Protein AF-A0A286U2L7-F1 (afdb_monomer_lite)

Radius of gyration: 11.71 Å; chains: 1; bounding box: 35×20×26 Å

Sequence (80 aa):
MIVDCMIASVVNVSDKGVGFQVMCKELRDTFRVFIPMDKVNGEQLLNMGDFVKVDFNEFFPFGNEVRMEVKSVTLDNDTK

Structure (mmCIF, N/CA/C/O backbone):
data_AF-A0A286U2L7-F1
#
_entry.id   AF-A0A286U2L7-F1
#
loop_
_atom_site.group_PDB
_atom_site.id
_atom_site.type_symbol
_atom_site.label_atom_id
_atom_site.label_alt_id
_atom_site.label_comp_id
_atom_site.label_asym_id
_atom_site.label_entity_id
_atom_site.label_seq_id
_atom_site.pdbx_PDB_ins_code
_atom_site.Cartn_x
_atom_site.Cartn_y
_atom_site.Cartn_z
_atom_site.occupancy
_atom_site.B_iso_or_equiv
_atom_site.auth_seq_id
_atom_site.auth_comp_id
_atom_site.auth_asym_id
_atom_site.auth_atom_id
_atom_site.pdbx_PDB_model_num
ATOM 1 N N . MET A 1 1 ? -7.187 8.822 -8.029 1.00 88.00 1 MET A N 1
ATOM 2 C CA . MET A 1 1 ? -8.309 7.908 -8.331 1.00 88.00 1 MET A CA 1
ATOM 3 C C . MET A 1 1 ? -8.468 7.048 -7.106 1.00 88.00 1 MET A C 1
ATOM 5 O O . MET A 1 1 ? -7.461 6.547 -6.630 1.00 88.00 1 MET A O 1
ATOM 9 N N . ILE A 1 2 ? -9.683 6.935 -6.575 1.00 92.12 2 ILE A N 1
ATOM 10 C CA . ILE A 1 2 ? -9.924 6.216 -5.322 1.00 92.12 2 ILE A CA 1
ATOM 11 C C . ILE A 1 2 ? -10.546 4.871 -5.660 1.00 92.12 2 ILE A C 1
ATOM 13 O O . ILE A 1 2 ? -11.514 4.830 -6.414 1.00 92.12 2 ILE A O 1
ATOM 17 N N . VAL A 1 3 ? -9.972 3.800 -5.120 1.00 92.94 3 VAL A N 1
ATOM 18 C CA . VAL A 1 3 ? -10.471 2.431 -5.280 1.00 92.94 3 VAL A CA 1
ATOM 19 C C . VAL A 1 3 ? -10.601 1.754 -3.924 1.00 92.94 3 VAL A C 1
ATOM 21 O O . VAL A 1 3 ? -9.775 1.965 -3.031 1.00 92.94 3 VAL A O 1
ATOM 24 N N . ASP A 1 4 ? -11.634 0.927 -3.789 1.00 94.19 4 ASP A N 1
ATOM 25 C CA . ASP A 1 4 ? -11.836 0.095 -2.608 1.00 94.19 4 ASP A CA 1
ATOM 26 C C . ASP A 1 4 ? -10.955 -1.157 -2.704 1.00 94.19 4 ASP A C 1
ATOM 28 O O . ASP A 1 4 ? -11.039 -1.954 -3.654 1.00 94.19 4 ASP A O 1
ATOM 32 N N . CYS A 1 5 ? -10.093 -1.336 -1.707 1.00 95.25 5 CYS A N 1
ATOM 33 C CA . CYS A 1 5 ? -9.159 -2.448 -1.641 1.00 95.25 5 CYS A CA 1
ATOM 34 C C . CYS A 1 5 ? -9.133 -3.074 -0.241 1.00 95.25 5 CYS A C 1
ATOM 36 O O . CYS A 1 5 ? -9.648 -2.533 0.732 1.00 95.25 5 CYS A O 1
ATOM 38 N N . MET A 1 6 ? -8.517 -4.244 -0.145 1.00 96.25 6 MET A N 1
ATOM 39 C CA . MET A 1 6 ? -8.203 -4.907 1.118 1.00 96.25 6 MET A CA 1
ATOM 40 C C . MET A 1 6 ? -6.691 -5.071 1.230 1.00 96.25 6 MET A C 1
ATOM 42 O O . MET A 1 6 ? -6.043 -5.436 0.246 1.00 96.25 6 MET A O 1
ATOM 46 N N . ILE A 1 7 ? -6.124 -4.854 2.414 1.00 96.38 7 ILE A N 1
ATOM 47 C CA . ILE A 1 7 ? -4.718 -5.169 2.674 1.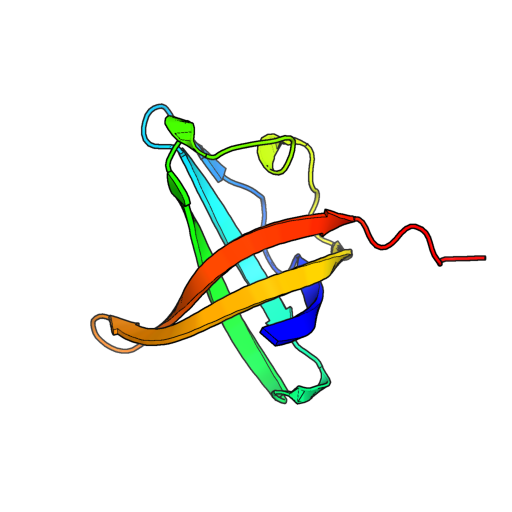00 96.38 7 ILE A CA 1
ATOM 48 C C . ILE A 1 7 ? -4.517 -6.687 2.548 1.00 96.38 7 ILE A C 1
ATOM 50 O O . ILE A 1 7 ? -5.054 -7.473 3.326 1.00 96.38 7 ILE A O 1
ATOM 54 N N . ALA A 1 8 ? -3.734 -7.105 1.556 1.00 96.00 8 ALA A N 1
ATOM 55 C CA . ALA A 1 8 ? -3.551 -8.504 1.168 1.00 96.00 8 ALA A CA 1
ATOM 56 C C . ALA A 1 8 ? -2.248 -9.127 1.701 1.00 96.00 8 ALA A C 1
ATOM 58 O O . ALA A 1 8 ? -2.004 -10.315 1.500 1.00 96.00 8 ALA A O 1
ATOM 59 N N . SER A 1 9 ? -1.402 -8.346 2.377 1.00 95.88 9 SER A N 1
ATOM 60 C CA . SER A 1 9 ? -0.158 -8.825 2.982 1.00 95.88 9 SER A CA 1
ATOM 61 C C . SER A 1 9 ? 0.082 -8.201 4.350 1.00 95.88 9 SER A C 1
ATOM 63 O O . SER A 1 9 ? -0.510 -7.185 4.697 1.00 95.88 9 SER A O 1
ATOM 65 N N . VAL A 1 10 ? 1.033 -8.756 5.101 1.00 94.81 10 VAL A N 1
ATOM 66 C CA . VAL A 1 10 ? 1.576 -8.088 6.290 1.00 94.81 10 VAL A CA 1
ATOM 67 C C . VAL A 1 10 ? 2.155 -6.726 5.892 1.00 94.81 10 VAL A C 1
ATOM 69 O O . VAL A 1 10 ? 2.832 -6.617 4.862 1.00 94.81 10 VAL A O 1
ATOM 72 N N . VAL A 1 11 ? 1.884 -5.705 6.704 1.00 94.75 11 VAL A N 1
ATOM 73 C CA . VAL A 1 11 ? 2.449 -4.362 6.550 1.00 94.75 11 VAL A CA 1
ATOM 74 C C . VAL A 1 11 ? 3.890 -4.366 7.044 1.00 94.75 11 VAL A C 1
ATOM 76 O O . VAL A 1 11 ? 4.171 -4.707 8.192 1.00 94.75 11 VAL A O 1
ATOM 79 N N . ASN A 1 12 ? 4.823 -4.026 6.156 1.00 95.44 12 ASN A N 1
ATOM 80 C CA . ASN A 1 12 ? 6.244 -3.965 6.464 1.00 95.44 12 ASN A CA 1
ATOM 81 C C . ASN A 1 12 ? 6.666 -2.509 6.665 1.00 95.44 12 ASN A C 1
ATOM 83 O O . ASN A 1 12 ? 6.520 -1.694 5.756 1.00 95.44 12 ASN A O 1
ATOM 87 N N . VAL A 1 13 ? 7.191 -2.197 7.847 1.00 94.69 13 VAL A N 1
ATOM 88 C CA . VAL A 1 13 ? 7.646 -0.855 8.220 1.00 94.69 13 VAL A CA 1
ATOM 89 C C . VAL A 1 13 ? 9.169 -0.856 8.287 1.00 94.69 13 VAL A C 1
ATOM 91 O O . VAL A 1 13 ? 9.770 -1.703 8.947 1.00 94.69 13 VAL A O 1
ATOM 94 N N . SER A 1 14 ? 9.792 0.108 7.619 1.00 94.44 14 SER A N 1
ATOM 95 C CA . SER A 1 14 ? 11.242 0.298 7.591 1.00 94.44 14 SER A CA 1
ATOM 96 C C . SER A 1 14 ? 11.604 1.775 7.728 1.00 94.44 14 SER A C 1
ATOM 98 O O . SER A 1 14 ? 10.743 2.649 7.653 1.00 94.44 14 SER A O 1
ATOM 100 N N . ASP A 1 15 ? 12.896 2.058 7.861 1.00 93.81 15 ASP A N 1
ATOM 101 C CA . ASP A 1 15 ? 13.461 3.410 7.806 1.00 93.81 15 ASP A CA 1
ATOM 102 C C . ASP A 1 15 ? 13.158 4.143 6.486 1.00 93.81 15 ASP A C 1
ATOM 104 O O . ASP A 1 15 ? 13.072 5.369 6.458 1.00 93.81 15 ASP A O 1
ATOM 108 N N . LYS A 1 16 ? 12.963 3.397 5.392 1.00 93.56 16 LYS A N 1
ATOM 109 C CA . LYS A 1 16 ? 12.628 3.945 4.070 1.00 93.56 16 LYS A CA 1
ATOM 110 C C . LYS A 1 16 ? 11.142 4.238 3.898 1.00 93.56 16 LYS A C 1
ATOM 112 O O . LYS A 1 16 ? 10.787 5.027 3.024 1.00 93.56 16 LYS A O 1
ATOM 117 N N . GLY A 1 17 ? 10.282 3.603 4.691 1.00 93.50 17 GLY A N 1
ATOM 118 C CA . GLY A 1 17 ? 8.835 3.739 4.583 1.00 93.50 17 GLY A CA 1
ATOM 119 C C . GLY A 1 17 ? 8.078 2.440 4.826 1.00 93.50 17 GLY A C 1
ATOM 120 O O . GLY A 1 17 ? 8.616 1.477 5.381 1.00 93.50 17 GLY A O 1
ATOM 121 N N . VAL A 1 18 ? 6.822 2.429 4.386 1.00 94.56 18 VAL A N 1
ATOM 122 C CA . VAL A 1 18 ? 5.850 1.360 4.629 1.00 94.56 18 VAL A CA 1
ATOM 123 C C . VAL A 1 18 ? 5.488 0.670 3.317 1.00 94.56 18 VAL A C 1
ATOM 125 O O . VAL A 1 18 ? 5.119 1.326 2.344 1.00 94.56 18 VAL A O 1
ATOM 128 N N . GLY A 1 19 ? 5.597 -0.657 3.275 1.00 93.81 19 GLY A N 1
ATOM 129 C CA . GLY A 1 19 ? 5.292 -1.469 2.098 1.00 93.81 19 GLY A CA 1
ATOM 130 C C . GLY A 1 19 ? 4.311 -2.599 2.395 1.00 93.81 19 GLY A C 1
ATOM 131 O O . GLY A 1 19 ? 4.437 -3.292 3.402 1.00 93.81 19 GLY A O 1
ATOM 132 N N . PHE A 1 20 ? 3.349 -2.804 1.497 1.00 95.25 20 PHE A N 1
ATOM 133 C CA . PHE A 1 20 ? 2.341 -3.866 1.583 1.00 95.25 20 PHE A CA 1
ATOM 134 C C . PHE A 1 20 ? 1.710 -4.139 0.213 1.00 95.25 20 PHE A C 1
ATOM 136 O O . PHE A 1 20 ? 2.042 -3.499 -0.785 1.00 95.25 20 PHE A O 1
ATOM 143 N N . GLN A 1 21 ? 0.822 -5.126 0.143 1.00 95.69 21 GLN A N 1
ATOM 144 C CA . GLN A 1 21 ? -0.009 -5.406 -1.022 1.00 95.69 21 GLN A CA 1
ATOM 145 C C . GLN A 1 21 ? -1.466 -5.071 -0.731 1.00 95.69 21 GLN A C 1
ATOM 147 O O . GLN A 1 21 ? -1.949 -5.286 0.380 1.00 95.69 21 GLN A O 1
ATOM 152 N N . VAL A 1 22 ? -2.165 -4.582 -1.750 1.00 95.38 22 VAL A N 1
ATOM 153 C CA . VAL A 1 22 ? -3.602 -4.312 -1.710 1.00 95.38 22 VAL A CA 1
ATOM 154 C C . VAL A 1 22 ? -4.301 -5.090 -2.812 1.00 95.38 22 VAL A C 1
ATOM 156 O O . VAL A 1 22 ? -3.875 -5.058 -3.963 1.00 95.38 22 VAL A O 1
ATOM 159 N N . MET A 1 23 ? -5.372 -5.793 -2.465 1.00 95.75 23 MET A N 1
ATOM 160 C CA . MET A 1 23 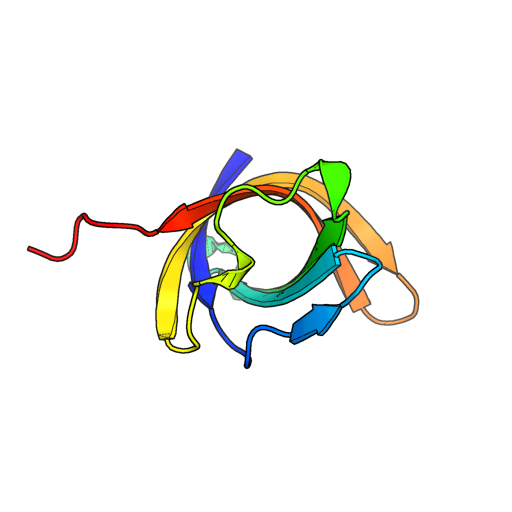? -6.257 -6.445 -3.422 1.00 95.75 23 MET A CA 1
ATOM 161 C C . MET A 1 23 ? -7.414 -5.501 -3.724 1.00 95.75 23 MET A C 1
ATOM 163 O O . MET A 1 23 ? -8.222 -5.219 -2.840 1.00 95.75 23 MET A O 1
ATOM 167 N N . CYS A 1 24 ? -7.508 -5.025 -4.961 1.00 93.56 24 CYS A N 1
ATOM 168 C CA . CYS A 1 24 ? -8.530 -4.065 -5.363 1.00 93.56 24 CYS A CA 1
ATOM 169 C C . CYS A 1 24 ? -9.617 -4.775 -6.168 1.00 93.56 24 CYS A C 1
ATOM 171 O O . CYS A 1 24 ? -9.381 -5.265 -7.276 1.00 93.56 24 CYS A O 1
ATOM 173 N N . LYS A 1 25 ? -10.828 -4.841 -5.607 1.00 88.44 25 LYS A N 1
ATOM 174 C CA . LYS A 1 25 ? -11.924 -5.657 -6.156 1.00 88.44 25 LYS A CA 1
ATOM 175 C C . LYS A 1 25 ? -12.355 -5.191 -7.546 1.00 88.44 25 LYS A C 1
ATOM 177 O O . LYS A 1 25 ? -12.611 -6.016 -8.420 1.00 88.44 25 LYS A O 1
ATOM 182 N N . GLU A 1 26 ? -12.416 -3.880 -7.747 1.00 89.75 26 GLU A N 1
ATOM 183 C CA . GLU A 1 26 ? -12.843 -3.267 -9.010 1.00 89.75 26 GLU A CA 1
ATOM 184 C C . GLU A 1 26 ? -11.845 -3.517 -10.142 1.00 89.75 26 GLU A C 1
ATOM 186 O O . GLU A 1 26 ? -12.235 -3.751 -11.284 1.00 89.75 26 GLU A O 1
ATOM 191 N N . LEU A 1 27 ? -10.557 -3.535 -9.800 1.00 89.81 27 LEU A N 1
ATOM 192 C CA . LEU A 1 27 ? -9.456 -3.759 -10.735 1.00 89.81 27 LEU A CA 1
ATOM 193 C C . LEU A 1 27 ? -9.176 -5.250 -10.969 1.00 89.81 27 LEU A C 1
ATOM 195 O O . LEU A 1 27 ? -8.475 -5.593 -11.914 1.00 89.81 27 LEU A O 1
ATOM 199 N N . ARG A 1 28 ? -9.754 -6.130 -10.135 1.00 90.25 28 ARG A N 1
ATOM 200 C CA . ARG A 1 28 ? -9.576 -7.592 -10.160 1.00 90.25 28 ARG A CA 1
ATOM 201 C C . ARG A 1 28 ? -8.109 -8.025 -10.100 1.00 90.25 28 ARG A C 1
ATOM 203 O O . ARG A 1 28 ? -7.743 -9.034 -10.698 1.00 90.25 28 ARG A O 1
ATOM 210 N N . ASP A 1 29 ? -7.293 -7.275 -9.367 1.00 92.19 29 ASP A N 1
ATOM 211 C CA . ASP A 1 29 ? -5.853 -7.508 -9.274 1.00 92.19 29 ASP A CA 1
ATOM 212 C C . ASP A 1 29 ? -5.301 -7.100 -7.897 1.00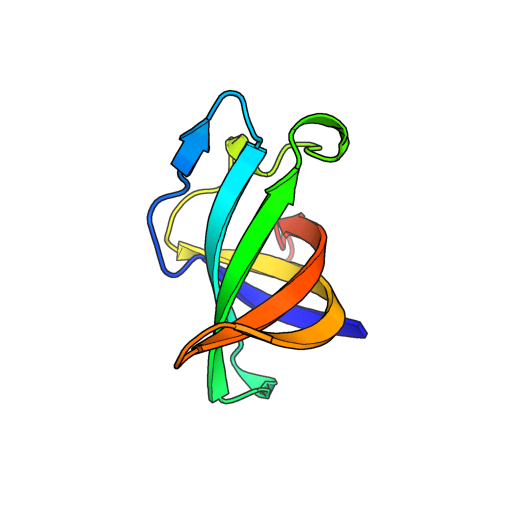 92.19 29 ASP A C 1
ATOM 214 O O . ASP A 1 29 ? -5.993 -6.474 -7.081 1.00 92.19 29 ASP A O 1
ATOM 218 N N . THR A 1 30 ? -4.056 -7.488 -7.628 1.00 93.38 30 THR A N 1
ATOM 219 C CA . THR A 1 30 ? -3.318 -7.174 -6.406 1.00 93.38 30 THR A CA 1
ATOM 220 C C . THR A 1 30 ? -2.093 -6.336 -6.731 1.00 93.38 30 THR A C 1
ATOM 222 O O . THR A 1 30 ? -1.209 -6.754 -7.475 1.00 93.38 30 THR A O 1
ATOM 225 N N . PHE A 1 31 ? -2.001 -5.165 -6.111 1.00 93.56 31 PHE A N 1
ATOM 226 C CA . PHE A 1 31 ? -0.931 -4.211 -6.363 1.00 93.56 31 PHE A CA 1
ATOM 227 C C . PHE A 1 31 ? -0.012 -4.106 -5.160 1.00 93.56 31 PHE A C 1
ATOM 229 O O . PHE A 1 31 ? -0.456 -4.059 -4.011 1.00 93.56 31 PHE A O 1
ATOM 236 N N . ARG A 1 32 ? 1.292 -4.028 -5.422 1.00 92.81 32 ARG A N 1
ATOM 237 C CA . ARG A 1 32 ? 2.269 -3.677 -4.394 1.00 92.81 32 ARG A CA 1
ATOM 238 C C . ARG A 1 32 ? 2.297 -2.161 -4.219 1.00 92.81 32 ARG A C 1
ATOM 240 O O . ARG A 1 32 ? 2.462 -1.420 -5.188 1.00 92.81 32 ARG A O 1
ATOM 247 N N . VAL A 1 33 ? 2.181 -1.741 -2.968 1.00 92.38 33 VAL A N 1
ATOM 248 C CA . VAL A 1 33 ? 2.184 -0.354 -2.513 1.00 92.38 33 VAL A CA 1
ATOM 249 C C . VAL A 1 33 ? 3.438 -0.111 -1.686 1.00 92.38 33 VAL A C 1
ATOM 251 O O . VAL A 1 33 ? 3.859 -0.961 -0.896 1.00 92.38 33 VAL A O 1
ATOM 254 N N . PHE A 1 34 ? 4.043 1.055 -1.885 1.00 91.56 34 PHE A N 1
ATOM 255 C CA . PHE A 1 34 ? 5.128 1.553 -1.054 1.00 91.56 34 PHE A CA 1
ATOM 256 C C . PHE A 1 34 ? 4.929 3.044 -0.806 1.00 91.56 34 PHE A C 1
ATOM 258 O O . PHE A 1 34 ? 4.799 3.814 -1.757 1.00 91.56 34 PHE A O 1
ATOM 265 N N . ILE A 1 35 ? 4.928 3.434 0.464 1.00 91.00 35 ILE A N 1
ATOM 266 C CA . ILE A 1 35 ? 4.782 4.816 0.909 1.00 91.00 35 ILE A CA 1
ATOM 267 C C . ILE A 1 35 ? 6.103 5.229 1.563 1.00 91.00 35 ILE A C 1
ATOM 269 O O . ILE A 1 35 ? 6.477 4.640 2.582 1.00 91.00 35 ILE A O 1
ATOM 273 N N . PRO A 1 36 ? 6.831 6.202 0.987 1.00 91.94 36 PRO A N 1
ATOM 274 C CA . PRO A 1 36 ? 8.052 6.748 1.574 1.00 91.94 36 PRO A CA 1
ATOM 275 C C . PRO A 1 36 ? 7.822 7.275 2.993 1.00 91.94 36 PRO A C 1
ATOM 277 O O . PRO A 1 36 ? 6.771 7.850 3.263 1.00 91.94 36 PRO A O 1
ATOM 280 N N . MET A 1 37 ? 8.799 7.107 3.889 1.00 93.19 37 MET A N 1
ATOM 281 C CA . MET A 1 37 ? 8.652 7.428 5.319 1.00 93.19 37 MET A CA 1
ATOM 282 C C . MET A 1 37 ? 8.201 8.873 5.596 1.00 93.19 37 MET A C 1
ATOM 284 O O . MET A 1 37 ? 7.444 9.109 6.531 1.00 93.19 37 MET A O 1
ATOM 288 N N . ASP A 1 38 ? 8.617 9.836 4.774 1.00 92.69 38 ASP A N 1
ATOM 289 C CA . ASP A 1 38 ? 8.226 11.251 4.859 1.00 9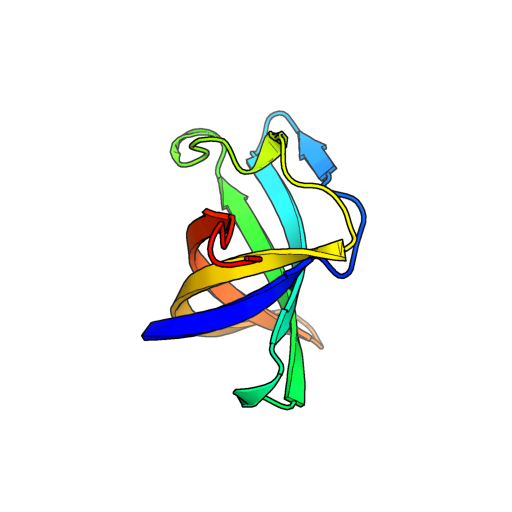2.69 38 ASP A CA 1
ATOM 290 C C . ASP A 1 38 ? 6.753 11.516 4.499 1.00 92.69 38 ASP A C 1
ATOM 292 O O . ASP A 1 38 ? 6.230 12.589 4.795 1.00 92.69 38 ASP A O 1
ATOM 296 N N . LYS A 1 39 ? 6.085 10.541 3.874 1.00 89.88 39 LYS A N 1
ATOM 297 C CA . LYS A 1 39 ? 4.678 10.596 3.456 1.00 89.88 39 LYS A CA 1
ATOM 298 C C . LYS A 1 39 ? 3.764 9.669 4.254 1.00 89.88 39 LYS A C 1
ATOM 300 O O . LYS A 1 39 ? 2.555 9.710 4.051 1.00 89.88 39 LYS A O 1
ATOM 305 N N . VAL A 1 40 ? 4.323 8.835 5.129 1.00 90.75 40 VAL A N 1
ATOM 306 C CA . VAL A 1 40 ? 3.548 7.918 5.969 1.00 90.75 40 VAL A CA 1
ATOM 307 C C . VAL A 1 40 ? 2.711 8.721 6.967 1.00 90.75 40 VAL A C 1
ATOM 309 O O . VAL A 1 40 ? 3.232 9.539 7.723 1.00 90.75 40 VAL A O 1
ATOM 312 N N . ASN A 1 41 ? 1.411 8.454 6.992 1.00 90.75 41 ASN A N 1
ATOM 313 C CA . ASN A 1 41 ? 0.411 9.104 7.825 1.00 90.75 41 ASN A CA 1
ATOM 314 C C . ASN A 1 41 ? -0.563 8.083 8.450 1.00 90.75 41 ASN A C 1
ATOM 316 O O . ASN A 1 41 ? -1.783 8.201 8.339 1.00 90.75 41 ASN A O 1
ATOM 320 N N . GLY A 1 42 ? -0.020 7.075 9.136 1.00 88.69 42 GLY A N 1
ATOM 321 C CA . GLY A 1 42 ? -0.804 6.070 9.864 1.00 88.69 42 GLY A CA 1
ATOM 322 C C . GLY A 1 42 ? -0.889 4.715 9.168 1.00 88.69 42 GLY A C 1
ATOM 323 O O . GLY A 1 42 ? -1.316 3.747 9.795 1.00 88.69 42 GLY A O 1
ATOM 324 N N . GLU A 1 43 ? -0.412 4.593 7.926 1.00 92.44 43 GLU A N 1
ATOM 325 C CA . GLU A 1 43 ? -0.421 3.329 7.186 1.00 92.44 43 GLU A CA 1
ATOM 326 C C . GLU A 1 43 ? 0.418 2.233 7.855 1.00 92.44 43 GLU A C 1
ATOM 328 O O . GLU A 1 43 ? 0.165 1.051 7.644 1.00 92.44 43 GLU A O 1
ATOM 333 N N . GLN A 1 44 ? 1.371 2.598 8.719 1.00 90.94 44 GLN A N 1
ATOM 334 C CA . GLN A 1 44 ? 2.140 1.656 9.534 1.00 90.94 44 GLN A CA 1
ATOM 335 C C . GLN A 1 44 ? 1.295 0.879 10.559 1.00 90.94 44 GLN A C 1
ATOM 337 O O . GLN A 1 44 ? 1.782 -0.101 11.117 1.00 90.94 44 GLN A O 1
ATOM 342 N N . LEU A 1 45 ? 0.071 1.336 10.849 1.00 92.75 45 LEU A N 1
ATOM 343 C CA . LEU A 1 45 ? -0.849 0.710 11.807 1.00 92.75 45 LEU A CA 1
ATOM 344 C C . LEU A 1 45 ? -1.878 -0.213 11.139 1.00 92.75 45 LEU A C 1
ATOM 346 O O . LEU A 1 45 ? -2.648 -0.866 11.845 1.00 92.75 45 LEU A O 1
ATOM 350 N N . LEU A 1 46 ? -1.909 -0.251 9.804 1.00 93.44 46 LEU A N 1
ATOM 351 C CA . LEU A 1 46 ? -2.814 -1.109 9.047 1.00 93.44 46 LEU A CA 1
ATOM 352 C C . LEU A 1 46 ? -2.428 -2.583 9.206 1.00 93.44 46 LEU A C 1
ATOM 354 O O . LEU A 1 46 ? -1.259 -2.933 9.381 1.00 93.44 46 LEU A O 1
ATOM 358 N N . ASN A 1 47 ? -3.422 -3.457 9.102 1.00 94.31 47 ASN A N 1
ATOM 359 C CA . ASN A 1 47 ? -3.278 -4.898 9.241 1.00 94.31 47 ASN A CA 1
ATOM 360 C C . ASN A 1 47 ? -3.780 -5.627 7.998 1.00 94.31 47 ASN A C 1
ATOM 362 O O . ASN A 1 47 ? -4.621 -5.141 7.245 1.00 94.31 47 ASN A O 1
ATOM 366 N N . MET A 1 48 ? -3.269 -6.840 7.791 1.00 95.56 48 MET A N 1
ATOM 367 C CA . MET A 1 48 ? -3.787 -7.724 6.753 1.00 95.56 48 MET A CA 1
ATOM 368 C C . MET A 1 48 ? -5.275 -8.007 6.997 1.00 95.56 48 MET A C 1
ATOM 370 O O . MET A 1 48 ? -5.661 -8.382 8.102 1.00 95.56 48 MET A O 1
ATOM 374 N N . GLY A 1 49 ? -6.087 -7.865 5.951 1.00 93.75 49 GLY A N 1
ATOM 375 C CA . GLY A 1 49 ? -7.542 -7.998 6.013 1.00 93.75 49 GLY A CA 1
ATOM 376 C C . GLY A 1 49 ? -8.292 -6.680 6.212 1.00 93.75 49 GLY A C 1
ATOM 377 O O . GLY A 1 49 ? -9.501 -6.662 5.990 1.00 93.75 49 GLY A O 1
ATOM 378 N N . ASP A 1 50 ? -7.604 -5.586 6.553 1.00 94.62 50 ASP A N 1
ATOM 379 C CA . ASP A 1 50 ? -8.236 -4.272 6.664 1.00 94.62 50 ASP A CA 1
ATOM 380 C C . ASP A 1 50 ? -8.779 -3.822 5.303 1.00 94.62 50 ASP A C 1
ATOM 382 O O . ASP A 1 50 ? -8.088 -3.892 4.279 1.00 94.62 50 ASP A O 1
ATOM 386 N N . PHE A 1 51 ? -10.021 -3.342 5.297 1.00 95.06 51 PHE A N 1
ATOM 387 C CA . PHE A 1 51 ? -10.604 -2.670 4.143 1.00 95.06 51 PHE A CA 1
ATOM 388 C C . PHE A 1 51 ? -10.118 -1.227 4.112 1.00 95.06 51 PHE A C 1
ATOM 390 O O . PHE A 1 51 ? -10.135 -0.529 5.124 1.00 95.06 51 PHE A O 1
ATOM 397 N N . VAL A 1 52 ? -9.653 -0.785 2.951 1.00 94.56 52 VAL A N 1
ATOM 398 C CA . VAL A 1 52 ? -9.036 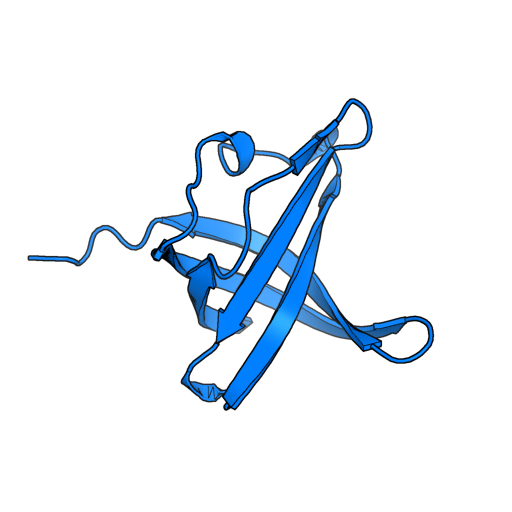0.523 2.768 1.00 94.56 52 VAL A CA 1
ATOM 399 C C . VAL A 1 52 ? -9.491 1.164 1.466 1.00 94.56 52 VAL A C 1
ATOM 401 O O . VAL A 1 52 ? -9.708 0.492 0.457 1.00 94.56 52 VAL A O 1
ATOM 404 N N . LYS A 1 53 ? -9.545 2.491 1.468 1.00 94.38 53 LYS A N 1
ATOM 405 C CA . LYS A 1 53 ? -9.627 3.302 0.256 1.00 94.38 53 LYS A CA 1
ATOM 406 C C . LYS A 1 53 ? -8.221 3.730 -0.132 1.00 94.38 53 LYS A C 1
ATOM 408 O O . LYS A 1 53 ? -7.526 4.375 0.657 1.00 94.38 53 LYS A O 1
ATOM 413 N N . VAL A 1 54 ? -7.804 3.369 -1.340 1.00 94.06 54 VAL A N 1
ATOM 414 C CA . VAL A 1 54 ? -6.488 3.732 -1.878 1.00 94.06 54 VAL A CA 1
ATOM 415 C C . VAL A 1 54 ? -6.672 4.848 -2.894 1.00 94.06 54 VAL A C 1
ATOM 417 O O . VAL A 1 54 ? -7.291 4.626 -3.935 1.00 94.06 54 VAL A O 1
ATOM 420 N N . ASP A 1 55 ? -6.138 6.038 -2.606 1.00 93.62 55 ASP A N 1
ATOM 421 C CA . ASP A 1 55 ? -6.008 7.096 -3.610 1.00 93.62 55 ASP A CA 1
ATOM 422 C C . ASP A 1 55 ? -4.651 6.972 -4.295 1.00 93.62 55 ASP A C 1
ATOM 424 O O . ASP A 1 55 ? -3.601 7.017 -3.651 1.00 93.62 55 ASP A O 1
ATOM 428 N N . PHE A 1 56 ? -4.666 6.828 -5.613 1.00 93.12 56 PHE A N 1
ATOM 429 C CA . PHE A 1 56 ? -3.459 6.697 -6.416 1.00 93.12 56 PHE A CA 1
ATOM 430 C C . PHE A 1 56 ? -3.481 7.596 -7.652 1.00 93.12 56 PHE A C 1
ATOM 432 O O . PHE A 1 56 ? -4.537 8.044 -8.115 1.00 93.12 56 PHE A O 1
ATOM 439 N N . ASN A 1 57 ? -2.295 7.883 -8.180 1.00 90.62 57 ASN A N 1
ATOM 440 C CA . ASN A 1 57 ? -2.115 8.660 -9.404 1.00 90.62 57 ASN A CA 1
ATOM 441 C C . ASN A 1 57 ? -2.195 7.777 -10.640 1.00 90.62 57 ASN A C 1
ATOM 443 O O . ASN A 1 57 ? -3.106 7.914 -11.453 1.00 90.62 57 ASN A O 1
ATOM 447 N N . GLU A 1 58 ? -1.223 6.880 -10.760 1.00 91.06 58 GLU A N 1
ATOM 448 C CA . GLU A 1 58 ? -1.018 6.057 -11.936 1.00 91.06 58 GLU A CA 1
ATOM 449 C C . GLU A 1 58 ? -0.501 4.669 -11.563 1.00 91.06 58 GLU A C 1
ATOM 451 O O . GLU A 1 58 ? 0.015 4.421 -10.466 1.00 91.06 58 GLU A O 1
ATOM 456 N N . PHE A 1 59 ? -0.658 3.758 -12.516 1.00 90.75 59 PHE A N 1
ATOM 457 C CA . PHE A 1 59 ? -0.001 2.464 -12.500 1.00 90.75 59 PHE A CA 1
ATOM 458 C C . PHE A 1 59 ? 1.299 2.570 -13.279 1.00 90.75 59 PHE A C 1
ATOM 460 O O . PHE A 1 59 ? 1.318 3.138 -14.370 1.00 90.75 59 PHE A O 1
ATOM 467 N N . PHE A 1 60 ? 2.363 1.967 -12.765 1.00 88.81 60 PHE A N 1
ATOM 468 C CA . PHE A 1 60 ? 3.646 1.943 -13.453 1.00 88.81 60 PHE A CA 1
ATOM 469 C C . PHE A 1 60 ? 4.254 0.535 -13.446 1.00 88.81 60 PHE A C 1
ATOM 471 O O . PHE A 1 60 ? 4.124 -0.200 -12.459 1.00 88.81 60 PHE A O 1
ATOM 478 N N . PRO A 1 61 ? 4.920 0.125 -14.539 1.00 89.25 61 PRO A N 1
ATOM 479 C CA . PRO A 1 61 ? 5.623 -1.148 -14.582 1.00 89.25 61 PRO A CA 1
ATOM 480 C C . PRO A 1 61 ? 6.874 -1.097 -13.695 1.00 89.25 61 PRO A C 1
ATOM 482 O O . PRO A 1 61 ? 7.635 -0.130 -13.720 1.00 89.25 61 PRO A O 1
ATOM 485 N N . PHE A 1 62 ? 7.122 -2.159 -12.931 1.00 86.81 62 PHE A N 1
ATOM 486 C CA . PHE A 1 62 ? 8.338 -2.323 -12.142 1.00 86.81 62 PHE A CA 1
ATOM 487 C C . PHE A 1 62 ? 8.806 -3.782 -12.178 1.00 86.81 62 PHE A C 1
ATOM 489 O O . PHE A 1 62 ? 8.261 -4.654 -11.498 1.00 86.81 62 PHE A O 1
ATOM 496 N N . GLY A 1 63 ? 9.845 -4.054 -12.970 1.00 87.38 63 GLY A N 1
ATOM 497 C CA . GLY A 1 63 ? 10.280 -5.424 -13.238 1.00 87.38 63 GLY A CA 1
ATOM 498 C C . GLY A 1 63 ? 9.177 -6.210 -13.952 1.00 87.38 63 GLY A C 1
ATOM 499 O O . GLY A 1 63 ? 8.728 -5.796 -15.015 1.00 87.38 63 GLY A O 1
ATOM 500 N N . ASN A 1 64 ? 8.729 -7.311 -13.342 1.00 87.88 64 ASN A N 1
ATOM 501 C CA . ASN A 1 64 ? 7.654 -8.165 -13.864 1.00 87.88 64 ASN A CA 1
ATOM 502 C C . ASN A 1 64 ? 6.286 -7.893 -13.202 1.00 87.88 64 ASN A C 1
ATOM 504 O O . ASN A 1 64 ? 5.360 -8.678 -13.383 1.00 87.88 64 ASN A O 1
ATOM 508 N N . GLU A 1 65 ? 6.163 -6.826 -12.406 1.00 84.38 65 GLU A N 1
ATOM 509 C CA . GLU A 1 65 ? 4.943 -6.475 -11.667 1.00 84.38 65 GLU A CA 1
ATOM 510 C C . GLU A 1 65 ? 4.434 -5.086 -12.086 1.00 84.38 65 GLU A C 1
ATOM 512 O O . GLU A 1 65 ? 5.218 -4.211 -12.463 1.00 84.38 65 GLU A O 1
ATOM 517 N N . VAL A 1 66 ? 3.123 -4.855 -11.967 1.00 86.06 66 VAL A N 1
ATOM 518 C CA . VAL A 1 66 ? 2.530 -3.510 -12.019 1.00 86.06 66 VAL A CA 1
ATOM 519 C C . VAL A 1 66 ? 2.412 -2.981 -10.593 1.00 86.06 66 VAL A C 1
ATOM 521 O O . VAL A 1 66 ? 1.902 -3.659 -9.700 1.00 86.06 66 VAL A O 1
ATOM 524 N N . ARG A 1 67 ? 2.903 -1.764 -10.364 1.00 89.69 67 ARG A N 1
ATOM 525 C CA . ARG A 1 67 ? 2.823 -1.076 -9.074 1.00 89.69 67 ARG A CA 1
ATOM 526 C C . ARG A 1 67 ? 1.917 0.134 -9.163 1.00 89.69 67 ARG A C 1
ATOM 528 O O . ARG A 1 67 ? 1.641 0.645 -10.245 1.00 89.69 67 ARG A O 1
ATOM 535 N N . MET A 1 68 ? 1.464 0.571 -7.998 1.00 90.31 68 MET A N 1
ATOM 536 C CA . MET A 1 68 ? 0.559 1.698 -7.858 1.00 90.31 68 MET A CA 1
ATOM 537 C C . MET A 1 68 ? 1.298 2.859 -7.193 1.00 90.31 68 MET A C 1
ATOM 539 O O . MET A 1 68 ? 1.878 2.689 -6.117 1.00 90.31 68 MET A O 1
ATOM 543 N N . GLU A 1 69 ? 1.294 4.034 -7.828 1.00 89.44 69 GLU A N 1
ATOM 544 C CA . GLU A 1 69 ? 1.798 5.257 -7.201 1.00 89.44 69 GLU A CA 1
ATOM 545 C C . GLU A 1 69 ? 0.719 5.820 -6.272 1.00 89.44 69 GLU A C 1
ATOM 547 O O . GLU A 1 69 ? -0.200 6.527 -6.693 1.00 89.44 69 GLU A O 1
ATOM 552 N N . VAL A 1 70 ? 0.816 5.457 -4.996 1.00 91.06 70 VAL A N 1
ATOM 553 C CA . VAL A 1 70 ? -0.184 5.789 -3.981 1.00 91.06 70 VAL A CA 1
ATOM 554 C C . VAL A 1 70 ? 0.067 7.176 -3.394 1.00 91.06 70 VAL A C 1
ATOM 556 O O . VAL A 1 70 ? 1.183 7.516 -3.004 1.00 91.06 70 VAL A O 1
ATOM 559 N N . LYS A 1 71 ? -1.004 7.967 -3.313 1.00 90.12 71 LYS A N 1
ATOM 560 C CA . LYS A 1 71 ? -1.053 9.255 -2.616 1.00 90.12 71 LYS A CA 1
ATOM 561 C C . LYS A 1 71 ? -1.358 9.075 -1.137 1.00 90.12 71 LYS A C 1
ATOM 563 O O . LYS A 1 71 ? -0.710 9.708 -0.311 1.00 90.12 71 LYS A O 1
ATOM 568 N N . SER A 1 72 ? -2.348 8.243 -0.823 1.00 89.62 72 SER A N 1
ATOM 569 C CA . SER A 1 72 ? -2.767 7.947 0.545 1.00 89.62 72 SER A CA 1
ATOM 570 C C . SER A 1 72 ? -3.531 6.628 0.617 1.00 89.62 72 SER A C 1
ATOM 572 O O . SER A 1 72 ? -4.169 6.201 -0.353 1.00 89.62 72 SER A O 1
ATOM 574 N N . VAL A 1 73 ? -3.486 5.990 1.787 1.00 92.31 73 VAL A N 1
ATOM 575 C CA . VAL A 1 73 ? -4.328 4.834 2.110 1.00 92.31 73 VAL A CA 1
ATOM 576 C C . VAL A 1 73 ? -5.093 5.141 3.381 1.00 92.31 73 VAL A C 1
ATOM 578 O O . VAL A 1 73 ? -4.506 5.442 4.414 1.00 92.31 73 VAL A O 1
ATOM 581 N N . THR A 1 74 ? -6.418 5.081 3.304 1.00 92.31 74 THR A N 1
ATOM 582 C CA . THR A 1 74 ? -7.290 5.374 4.446 1.00 92.31 74 THR A CA 1
ATOM 583 C C . THR A 1 74 ? -8.073 4.129 4.817 1.00 92.31 74 THR A C 1
ATOM 585 O O . THR A 1 74 ? -8.642 3.488 3.936 1.00 92.31 74 THR A O 1
ATOM 588 N N . LEU A 1 75 ? -8.114 3.795 6.107 1.00 92.00 75 LEU A N 1
ATOM 589 C CA . LEU A 1 75 ? -8.961 2.717 6.612 1.00 92.00 75 LEU A CA 1
ATOM 590 C C . LEU A 1 75 ? -10.427 3.022 6.292 1.00 92.00 75 LEU A C 1
ATOM 592 O O . LEU A 1 75 ? -10.912 4.119 6.583 1.00 92.00 75 LEU A O 1
ATOM 596 N N . ASP A 1 76 ? -11.115 2.065 5.678 1.00 87.75 76 ASP A N 1
ATOM 597 C CA . ASP A 1 76 ? -12.532 2.198 5.390 1.00 87.75 76 ASP A CA 1
ATOM 598 C C . ASP A 1 76 ? -13.332 1.849 6.649 1.00 87.75 76 ASP A C 1
ATOM 600 O O . ASP A 1 76 ? -13.540 0.686 6.987 1.00 87.75 76 ASP A O 1
ATOM 604 N N . ASN A 1 77 ? -13.739 2.884 7.383 1.00 74.56 77 ASN A N 1
ATOM 605 C CA . ASN A 1 77 ? -14.507 2.741 8.619 1.00 74.56 77 ASN A CA 1
ATOM 606 C C . ASN A 1 77 ? -16.003 2.478 8.371 1.00 74.56 77 ASN A C 1
ATOM 608 O O . ASN A 1 77 ? -16.755 2.370 9.340 1.00 74.56 77 ASN A O 1
ATOM 612 N N . ASP A 1 78 ? -16.450 2.377 7.113 1.00 62.34 78 ASP A N 1
ATOM 613 C CA . ASP A 1 78 ? -17.862 2.161 6.765 1.00 62.34 78 ASP A CA 1
ATOM 614 C C . ASP A 1 78 ? -18.348 0.713 6.982 1.00 62.34 78 ASP A C 1
ATOM 616 O O . ASP A 1 78 ? -19.449 0.342 6.579 1.00 62.34 78 ASP A O 1
ATOM 620 N N . THR A 1 79 ? -17.583 -0.127 7.688 1.00 48.31 79 THR A N 1
ATOM 621 C CA . THR A 1 79 ? -18.109 -1.371 8.269 1.00 48.31 79 THR A CA 1
ATOM 622 C C . THR A 1 79 ? -19.063 -1.070 9.429 1.00 48.31 79 THR A C 1
ATOM 624 O O . THR A 1 79 ? -18.689 -1.135 10.604 1.00 48.31 79 THR A O 1
ATOM 627 N N . LYS A 1 80 ? -20.315 -0.758 9.089 1.00 39.41 80 LYS A N 1
ATOM 628 C CA . LYS A 1 80 ? -21.484 -0.868 9.966 1.00 39.41 80 LYS A CA 1
ATOM 6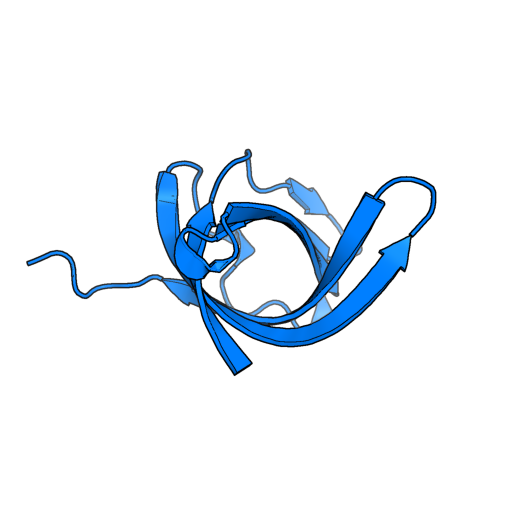29 C C . LYS A 1 80 ? -22.538 -1.780 9.357 1.00 39.41 80 LYS A C 1
ATOM 631 O O . LYS A 1 80 ? -22.793 -1.662 8.141 1.00 39.41 80 LYS A O 1
#

Organism: NCBI:txid1284222

Foldseek 3Di:
DKFKWFFAAAWDQDQQFIWGWTQTVVVNDIAIDTDGNVQDDCSSVDGGGFIWIWDFDDWDDDPPGIHTHTNDIGGDPPPD

pLDDT: mean 90.42, std 8.81, range [39.41, 96.38]

Secondary structure (DSSP, 8-state):
-EEEEEE-SPPEEETTEEEEEEEETTTTEEEEEEEEGGG-SSGGG--TT-EEEEEEEEEEEETTEEEEEEEEEEE-----